Protein AF-F4R8C0-F1 (afdb_monomer)

Structure (mmCIF, N/CA/C/O backbone):
data_AF-F4R8C0-F1
#
_entry.id   AF-F4R8C0-F1
#
loop_
_atom_site.group_PDB
_atom_site.id
_atom_site.type_symbol
_atom_site.label_atom_id
_atom_site.label_alt_id
_atom_site.label_comp_id
_atom_site.label_asym_id
_atom_site.label_entity_id
_atom_site.label_seq_id
_atom_site.pdbx_PDB_ins_code
_atom_site.Cartn_x
_atom_site.Cartn_y
_atom_site.Cartn_z
_atom_site.occupancy
_atom_site.B_iso_or_equiv
_atom_site.auth_seq_id
_atom_site.auth_comp_id
_atom_site.auth_asym_id
_atom_site.auth_atom_id
_atom_site.pdbx_PDB_model_num
ATOM 1 N N . MET A 1 1 ? 30.661 -0.260 -17.433 1.00 54.84 1 MET A N 1
ATOM 2 C CA . MET A 1 1 ? 29.357 0.347 -17.791 1.00 54.84 1 MET A CA 1
ATOM 3 C C . MET A 1 1 ? 28.173 -0.278 -17.044 1.00 54.84 1 MET A C 1
ATOM 5 O O . MET A 1 1 ? 27.415 0.480 -16.457 1.00 54.84 1 MET A O 1
ATOM 9 N N . VAL A 1 2 ? 28.047 -1.611 -16.948 1.00 59.69 2 VAL A N 1
ATOM 10 C CA . VAL A 1 2 ? 26.924 -2.305 -16.261 1.00 59.69 2 VAL A CA 1
ATOM 11 C C . VAL A 1 2 ? 26.701 -1.859 -14.799 1.00 59.69 2 VAL A C 1
ATOM 13 O O . VAL A 1 2 ? 25.575 -1.561 -14.410 1.00 59.69 2 VAL A O 1
ATOM 16 N N . ASN A 1 3 ? 27.770 -1.690 -14.011 1.00 65.75 3 ASN A N 1
ATOM 17 C CA . ASN A 1 3 ? 27.658 -1.273 -12.603 1.00 65.75 3 ASN A CA 1
ATOM 18 C C . ASN A 1 3 ? 27.082 0.140 -12.401 1.00 65.75 3 ASN A C 1
ATOM 20 O O . ASN A 1 3 ? 26.533 0.421 -11.341 1.00 65.75 3 ASN A O 1
ATOM 24 N N . SER A 1 4 ? 27.199 1.039 -13.385 1.00 75.06 4 SER A N 1
ATOM 25 C CA . SER A 1 4 ? 26.659 2.402 -13.265 1.00 75.06 4 SER A CA 1
ATOM 26 C C . SER A 1 4 ? 25.154 2.442 -13.532 1.00 75.06 4 SER A C 1
ATOM 28 O O . SER A 1 4 ? 24.438 3.183 -12.865 1.00 75.06 4 SER A O 1
ATOM 30 N N . ALA A 1 5 ? 24.668 1.627 -14.473 1.00 75.19 5 ALA A N 1
ATOM 31 C CA . ALA A 1 5 ? 23.245 1.536 -14.796 1.00 75.19 5 ALA A CA 1
ATOM 32 C C . ALA A 1 5 ? 22.443 0.908 -13.645 1.00 75.19 5 ALA A C 1
ATOM 34 O O . ALA A 1 5 ? 21.398 1.427 -13.264 1.00 75.19 5 ALA A O 1
ATOM 35 N N . ILE A 1 6 ? 22.976 -0.152 -13.025 1.00 77.56 6 ILE A N 1
ATOM 36 C CA . ILE A 1 6 ? 22.342 -0.798 -11.865 1.00 77.56 6 ILE A CA 1
ATOM 37 C C . ILE A 1 6 ? 22.243 0.174 -10.683 1.00 77.56 6 ILE A C 1
ATOM 39 O O . ILE A 1 6 ? 21.175 0.301 -10.091 1.00 77.56 6 ILE A O 1
ATOM 43 N N . LYS A 1 7 ? 23.314 0.923 -10.384 1.00 81.88 7 LYS A N 1
ATOM 44 C CA . LYS A 1 7 ? 23.288 1.956 -9.336 1.00 81.88 7 LYS A CA 1
ATOM 45 C C . LYS A 1 7 ? 22.230 3.023 -9.608 1.00 81.88 7 LYS A C 1
ATOM 47 O O . LYS A 1 7 ? 21.501 3.414 -8.702 1.00 81.88 7 LYS A O 1
ATOM 52 N N . HIS A 1 8 ? 22.109 3.476 -10.854 1.00 82.81 8 HIS A N 1
ATOM 53 C CA . HIS A 1 8 ? 21.080 4.444 -11.228 1.00 82.81 8 HIS A CA 1
ATOM 54 C C . HIS A 1 8 ? 19.659 3.896 -11.004 1.00 82.81 8 HIS A C 1
ATOM 56 O O . HIS A 1 8 ? 18.824 4.580 -10.412 1.00 82.81 8 HIS A O 1
ATOM 62 N N . LEU A 1 9 ? 19.402 2.642 -11.396 1.00 83.19 9 LEU A N 1
ATOM 63 C CA . LEU A 1 9 ? 18.121 1.971 -11.150 1.00 83.19 9 LEU A CA 1
ATOM 64 C C . LEU A 1 9 ? 17.820 1.818 -9.655 1.00 83.19 9 LEU A C 1
ATOM 66 O O . LEU A 1 9 ? 16.681 2.028 -9.250 1.00 83.19 9 LEU A O 1
ATOM 70 N N . GLN A 1 10 ? 18.828 1.519 -8.832 1.00 85.44 10 GLN A N 1
ATOM 71 C CA . GLN A 1 10 ? 18.684 1.459 -7.373 1.00 85.44 10 GLN A CA 1
ATOM 72 C C . GLN A 1 10 ? 18.285 2.817 -6.785 1.00 85.44 10 GLN A C 1
ATOM 74 O O . GLN A 1 10 ? 17.347 2.894 -5.998 1.00 85.44 10 GLN A O 1
ATOM 79 N N . HIS A 1 11 ? 18.930 3.910 -7.207 1.00 87.62 11 HIS A N 1
ATOM 80 C CA . HIS A 1 11 ? 18.543 5.251 -6.759 1.00 87.62 11 HIS A CA 1
ATOM 81 C C . HIS A 1 11 ? 17.106 5.608 -7.163 1.00 87.62 11 HIS A C 1
ATOM 83 O O . HIS A 1 11 ? 16.360 6.153 -6.347 1.00 87.62 11 HIS A O 1
ATOM 89 N N . LYS A 1 12 ? 16.697 5.273 -8.396 1.00 86.25 12 LYS A N 1
ATOM 90 C CA . LYS A 1 12 ? 15.316 5.472 -8.863 1.00 86.25 12 LYS A CA 1
ATOM 91 C C . LYS A 1 12 ? 14.331 4.649 -8.027 1.00 86.25 12 LYS A C 1
ATOM 93 O O . LYS A 1 12 ? 13.329 5.194 -7.581 1.00 86.25 12 LYS A O 1
ATOM 98 N N . ALA A 1 13 ? 14.647 3.383 -7.759 1.00 88.25 13 ALA A N 1
ATOM 99 C CA . ALA A 1 13 ? 13.830 2.492 -6.941 1.00 88.25 13 ALA A CA 1
ATOM 100 C C . ALA A 1 13 ? 13.646 2.994 -5.507 1.00 88.25 13 ALA A C 1
ATOM 102 O O . ALA A 1 13 ? 12.516 3.031 -5.030 1.00 88.25 13 ALA A O 1
ATOM 103 N N . ASN A 1 14 ? 14.718 3.442 -4.851 1.00 91.25 14 ASN A N 1
ATOM 104 C CA . ASN A 1 14 ? 14.643 3.970 -3.487 1.00 91.25 14 ASN A CA 1
ATOM 105 C C . ASN A 1 14 ? 13.749 5.212 -3.420 1.00 91.25 14 ASN A C 1
ATOM 107 O O . ASN A 1 14 ? 12.869 5.298 -2.568 1.00 91.25 14 ASN A O 1
ATOM 111 N N . ARG A 1 15 ? 13.910 6.135 -4.377 1.00 91.62 15 ARG A N 1
ATOM 112 C CA . ARG A 1 15 ? 13.057 7.326 -4.472 1.00 91.62 15 ARG A CA 1
ATOM 113 C C . ARG A 1 15 ? 11.596 6.967 -4.748 1.00 91.62 15 ARG A C 1
ATOM 115 O O . ARG A 1 15 ? 10.694 7.558 -4.165 1.00 91.62 15 ARG A O 1
ATOM 122 N N . SER A 1 16 ? 11.344 6.017 -5.646 1.00 91.25 16 SER A N 1
ATOM 123 C CA . SER A 1 16 ? 9.986 5.553 -5.941 1.00 91.25 16 SER A CA 1
ATOM 124 C C . SER A 1 16 ? 9.338 4.864 -4.742 1.00 91.25 16 SER A C 1
ATOM 126 O O . SER A 1 16 ? 8.157 5.092 -4.499 1.00 91.25 16 SER A O 1
ATOM 128 N N . ALA A 1 17 ? 10.098 4.079 -3.976 1.00 93.81 17 ALA A N 1
ATOM 129 C CA . ALA A 1 17 ? 9.617 3.441 -2.757 1.00 93.81 17 ALA A CA 1
ATOM 130 C C . ALA A 1 17 ? 9.233 4.471 -1.689 1.00 93.81 17 ALA A C 1
ATOM 132 O O . ALA A 1 17 ? 8.138 4.382 -1.146 1.00 93.81 17 ALA A O 1
ATOM 133 N N . GLU A 1 18 ? 10.067 5.486 -1.450 1.00 95.44 18 GLU A N 1
ATOM 134 C CA . GLU A 1 18 ? 9.762 6.574 -0.510 1.00 95.44 18 GLU A CA 1
ATOM 135 C C . GLU A 1 18 ? 8.452 7.292 -0.873 1.00 95.44 18 GLU A C 1
ATOM 137 O O . GLU A 1 18 ? 7.552 7.441 -0.043 1.00 95.44 18 GLU A O 1
ATOM 142 N N . LEU A 1 19 ? 8.313 7.694 -2.141 1.00 95.31 19 LEU A N 1
ATOM 143 C CA . LEU A 1 19 ? 7.104 8.355 -2.634 1.00 95.31 19 LEU A CA 1
ATOM 144 C C . LEU A 1 19 ? 5.876 7.444 -2.538 1.00 95.31 19 LEU A C 1
ATOM 146 O O . LEU A 1 19 ? 4.798 7.907 -2.161 1.00 95.31 19 LEU A O 1
ATOM 150 N N . PHE A 1 20 ? 6.036 6.156 -2.855 1.00 96.06 20 PHE A N 1
ATOM 151 C CA . PHE A 1 20 ? 4.970 5.169 -2.742 1.00 96.06 20 PHE A CA 1
ATOM 152 C C . PHE A 1 20 ? 4.512 5.001 -1.294 1.00 96.06 20 PHE A C 1
ATOM 154 O O . PHE A 1 20 ? 3.318 5.122 -1.043 1.00 96.06 20 PHE A O 1
ATOM 161 N N . VAL A 1 21 ? 5.429 4.772 -0.348 1.00 97.62 21 VAL A N 1
ATOM 162 C CA . VAL A 1 21 ? 5.109 4.570 1.075 1.00 97.62 21 VAL A CA 1
ATOM 163 C C . VAL A 1 21 ? 4.354 5.780 1.621 1.00 97.62 21 VAL A C 1
ATOM 165 O O . VAL A 1 21 ? 3.272 5.626 2.192 1.00 97.62 21 VAL A O 1
ATOM 168 N N . ASN A 1 22 ? 4.865 6.987 1.365 1.00 96.31 22 ASN A N 1
ATOM 169 C CA . ASN A 1 22 ? 4.223 8.224 1.806 1.00 96.31 22 ASN A CA 1
ATOM 170 C C . ASN A 1 22 ? 2.813 8.375 1.221 1.00 96.31 22 ASN A C 1
ATOM 172 O O . ASN A 1 22 ? 1.863 8.653 1.956 1.00 96.31 22 ASN A O 1
ATOM 176 N N . ASN A 1 23 ? 2.653 8.162 -0.088 1.00 96.94 23 ASN A N 1
ATOM 177 C CA . ASN A 1 23 ? 1.359 8.285 -0.754 1.00 96.94 23 ASN A CA 1
ATOM 178 C C . ASN A 1 23 ? 0.366 7.201 -0.309 1.00 96.94 23 ASN A C 1
ATOM 180 O O . ASN A 1 23 ? -0.803 7.501 -0.062 1.00 96.94 23 ASN A O 1
ATOM 184 N N . TYR A 1 24 ? 0.823 5.953 -0.190 1.00 98.06 24 TYR A N 1
ATOM 185 C CA . TYR A 1 24 ? -0.008 4.805 0.149 1.00 98.06 24 TYR A CA 1
ATOM 186 C C . TYR A 1 24 ? -0.633 4.976 1.530 1.00 98.06 24 TYR A C 1
ATOM 188 O O . TYR A 1 24 ? -1.858 4.995 1.634 1.00 98.06 24 TYR A O 1
ATOM 196 N N . TYR A 1 25 ? 0.176 5.188 2.573 1.00 97.56 25 TYR A N 1
ATOM 197 C CA . TYR A 1 25 ? -0.348 5.306 3.937 1.00 97.56 25 TYR A CA 1
ATOM 198 C C . TYR A 1 25 ? -1.095 6.622 4.175 1.00 97.56 25 TYR A C 1
ATOM 200 O O . TYR A 1 25 ? -2.113 6.615 4.862 1.00 97.56 25 TYR A O 1
ATOM 208 N N . SER A 1 26 ? -0.705 7.722 3.516 1.00 95.75 26 SER A N 1
ATOM 209 C CA . SER A 1 26 ? -1.507 8.959 3.544 1.00 95.75 26 SER A CA 1
ATOM 210 C C . SER A 1 26 ? -2.888 8.756 2.915 1.00 95.75 26 SER A C 1
ATOM 212 O O . SER A 1 26 ? -3.889 9.254 3.426 1.00 95.75 26 SER A O 1
ATOM 214 N N . THR A 1 27 ? -2.960 7.999 1.816 1.00 96.94 27 THR A N 1
ATOM 215 C CA . THR A 1 27 ? -4.231 7.645 1.169 1.00 96.94 27 THR A CA 1
ATOM 216 C C . THR A 1 27 ? -5.042 6.683 2.036 1.00 96.94 27 THR A C 1
ATOM 218 O O . THR A 1 27 ? -6.258 6.850 2.156 1.00 96.94 27 THR A O 1
ATOM 221 N N . TYR A 1 28 ? -4.378 5.709 2.665 1.00 96.88 28 TYR A N 1
ATOM 222 C CA . TYR A 1 28 ? -4.989 4.722 3.554 1.00 96.88 28 TYR A CA 1
ATOM 223 C C . TYR A 1 28 ? -5.642 5.380 4.777 1.00 96.88 28 TYR A C 1
ATOM 225 O O . TYR A 1 28 ? -6.763 5.036 5.149 1.00 96.88 28 TYR A O 1
ATOM 233 N N . ASP A 1 29 ? -4.985 6.368 5.372 1.00 95.69 29 ASP A N 1
ATOM 234 C CA . ASP A 1 29 ? -5.495 7.063 6.560 1.00 95.69 29 ASP A CA 1
ATOM 235 C C . ASP A 1 29 ? -6.478 8.194 6.229 1.00 95.69 29 ASP A C 1
ATOM 237 O O . ASP A 1 29 ? -7.074 8.799 7.122 1.00 95.69 29 ASP A O 1
ATOM 241 N N . SER A 1 30 ? -6.672 8.499 4.944 1.00 94.88 30 SER A N 1
ATOM 242 C CA . SER A 1 30 ? -7.568 9.572 4.521 1.00 94.88 30 SER A CA 1
ATOM 243 C C . SER A 1 30 ? -9.046 9.196 4.659 1.00 94.88 30 SER A C 1
ATOM 245 O O . SER A 1 30 ? -9.454 8.052 4.455 1.00 94.88 30 SER A O 1
ATOM 247 N N . ILE A 1 31 ? -9.895 10.207 4.863 1.00 93.44 31 ILE A N 1
ATOM 248 C CA . ILE A 1 31 ? -11.360 10.051 4.814 1.00 93.44 31 ILE A CA 1
ATOM 249 C C . ILE A 1 31 ? -11.869 9.550 3.453 1.00 93.44 31 ILE A C 1
ATOM 251 O O . ILE A 1 31 ? -12.946 8.973 3.364 1.00 93.44 31 ILE A O 1
ATOM 255 N N . ASN A 1 32 ? -11.076 9.741 2.395 1.00 94.88 32 ASN A N 1
ATOM 256 C CA . ASN A 1 32 ? -11.400 9.337 1.030 1.00 94.88 32 ASN A CA 1
ATOM 257 C C . ASN A 1 32 ? -10.780 7.976 0.663 1.00 94.88 32 ASN A C 1
ATOM 259 O O . ASN A 1 32 ? -10.696 7.648 -0.528 1.00 94.88 32 ASN A O 1
ATOM 263 N N . ARG A 1 33 ? -10.338 7.183 1.657 1.00 95.12 33 ARG A N 1
ATOM 264 C CA . ARG A 1 33 ? -9.703 5.870 1.456 1.00 95.12 33 ARG A CA 1
ATOM 265 C C . ARG A 1 33 ? -10.519 4.983 0.516 1.00 95.12 33 ARG A C 1
ATOM 267 O O . ARG A 1 33 ? -9.949 4.421 -0.414 1.00 95.12 33 ARG A O 1
ATOM 274 N N . SER A 1 34 ? -11.834 4.887 0.719 1.00 94.31 34 SER A N 1
ATOM 275 C CA . SER A 1 34 ? -12.735 4.029 -0.071 1.00 94.31 34 SER A CA 1
ATOM 276 C C . SER A 1 34 ? -12.691 4.300 -1.576 1.00 94.31 34 SER A C 1
ATOM 278 O O . SER A 1 34 ? -12.821 3.370 -2.369 1.00 94.31 34 SER A O 1
ATOM 280 N N . THR A 1 35 ? -12.441 5.547 -1.974 1.00 94.94 35 THR A N 1
ATOM 281 C CA . THR A 1 35 ? -12.388 5.961 -3.382 1.00 94.94 35 THR A CA 1
ATOM 282 C C . THR A 1 35 ? -10.970 5.937 -3.946 1.00 94.94 35 THR A C 1
ATOM 284 O O . THR A 1 35 ? -10.774 5.6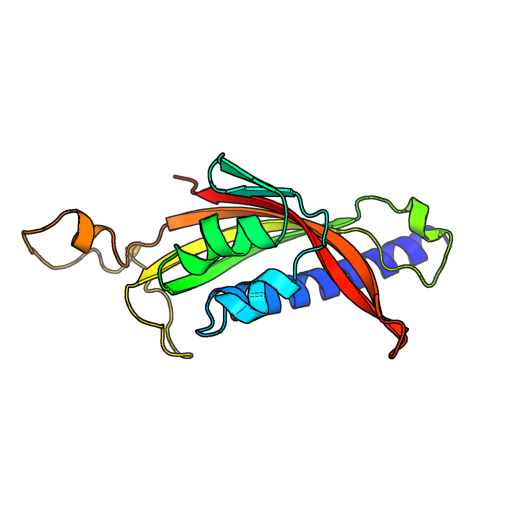22 -5.120 1.00 94.94 35 THR A O 1
ATOM 287 N N . ASN A 1 36 ? -9.972 6.311 -3.144 1.00 95.94 36 ASN A N 1
ATOM 288 C CA . ASN A 1 36 ? -8.622 6.569 -3.647 1.00 95.94 36 ASN A CA 1
ATOM 289 C C . ASN A 1 36 ? -7.675 5.384 -3.480 1.00 95.94 36 ASN A C 1
ATOM 291 O O . ASN A 1 36 ? -6.876 5.129 -4.378 1.00 95.94 36 ASN A O 1
ATOM 295 N N . LEU A 1 37 ? -7.785 4.632 -2.383 1.00 96.56 37 LEU A N 1
ATOM 296 C CA . LEU A 1 37 ? -6.904 3.498 -2.119 1.00 96.56 37 LEU A CA 1
ATOM 297 C C . LEU A 1 37 ? -7.027 2.388 -3.183 1.00 96.56 37 LEU A C 1
ATOM 299 O O . LEU A 1 37 ? -5.983 1.940 -3.653 1.00 96.56 37 LEU A O 1
ATOM 303 N N . PRO A 1 38 ? -8.232 1.997 -3.664 1.00 96.06 38 PRO A N 1
ATOM 304 C CA . PRO A 1 38 ? -8.351 0.982 -4.715 1.00 96.06 38 PRO A CA 1
ATOM 305 C C . PRO A 1 38 ? -7.639 1.353 -6.026 1.00 96.06 38 PRO A C 1
ATOM 307 O O . PRO A 1 38 ? -7.190 0.467 -6.745 1.00 96.06 38 PRO A O 1
ATOM 310 N N . LYS A 1 39 ? -7.487 2.651 -6.333 1.00 94.75 39 LYS A N 1
ATOM 311 C CA . LYS A 1 39 ? -6.829 3.133 -7.565 1.00 94.75 39 LYS A CA 1
ATOM 312 C C . LYS A 1 39 ? -5.318 2.880 -7.582 1.00 94.75 39 LYS A C 1
ATOM 314 O O . LYS A 1 39 ? -4.703 2.949 -8.643 1.00 94.75 39 LYS A O 1
ATOM 319 N N . LEU A 1 40 ? -4.722 2.607 -6.418 1.00 95.81 40 LEU A N 1
ATOM 320 C CA . LEU A 1 40 ? -3.305 2.260 -6.298 1.00 95.81 40 LEU A CA 1
ATOM 321 C C . LEU A 1 40 ? -3.030 0.793 -6.661 1.00 95.81 40 LEU A C 1
ATOM 323 O O . LEU A 1 40 ? -1.871 0.412 -6.814 1.00 95.81 40 LEU A O 1
ATOM 327 N N . TYR A 1 41 ? -4.070 -0.029 -6.804 1.00 95.81 41 TYR A N 1
ATOM 328 C CA . TYR A 1 41 ? -3.949 -1.449 -7.113 1.00 95.81 41 TYR A CA 1
ATOM 329 C C . TYR A 1 41 ? -4.083 -1.710 -8.609 1.00 95.81 41 TYR A C 1
ATOM 331 O O . TYR A 1 41 ? -4.891 -1.093 -9.303 1.00 95.81 41 TYR A O 1
ATOM 339 N N . HIS A 1 42 ? -3.288 -2.658 -9.097 1.00 93.38 42 HIS A N 1
ATOM 340 C CA . HIS A 1 42 ? -3.421 -3.193 -10.444 1.00 93.38 42 HIS A CA 1
ATOM 341 C C . HIS A 1 42 ? -4.729 -3.997 -10.567 1.00 93.38 42 HIS A C 1
ATOM 343 O O . HIS A 1 42 ? -5.219 -4.552 -9.580 1.00 93.38 42 HIS A O 1
ATOM 349 N N . SER A 1 43 ? -5.289 -4.120 -11.775 1.00 91.44 43 SER A N 1
ATOM 350 C CA . SER A 1 43 ? -6.519 -4.902 -12.010 1.00 91.44 43 SER A CA 1
ATOM 351 C C . SER A 1 43 ? -6.386 -6.359 -11.557 1.00 91.44 43 SER A C 1
ATOM 353 O O . SER A 1 43 ? -7.316 -6.920 -10.980 1.00 91.44 43 SER A O 1
ATOM 355 N N . ASP A 1 44 ? -5.197 -6.930 -11.756 1.00 90.94 44 ASP A N 1
ATOM 356 C CA . ASP A 1 44 ? -4.853 -8.316 -11.408 1.00 90.94 44 ASP A CA 1
ATOM 357 C C . ASP A 1 44 ? -4.224 -8.471 -10.014 1.00 90.94 44 ASP A C 1
ATOM 359 O O . ASP A 1 44 ? -3.587 -9.490 -9.729 1.00 90.94 44 ASP A O 1
ATOM 363 N N . ALA A 1 45 ? -4.365 -7.466 -9.144 1.00 94.19 45 ALA A N 1
ATOM 364 C CA . ALA A 1 45 ? -3.721 -7.475 -7.839 1.00 94.19 45 ALA A CA 1
ATOM 365 C C . ALA A 1 45 ? -4.134 -8.681 -6.974 1.00 94.19 45 ALA A C 1
ATOM 367 O O . ALA A 1 45 ? -5.310 -9.061 -6.901 1.00 94.19 45 ALA A O 1
ATOM 368 N N . ARG A 1 46 ? -3.150 -9.260 -6.277 1.00 95.12 46 ARG A N 1
ATOM 369 C CA . ARG A 1 46 ? -3.337 -10.353 -5.311 1.00 95.12 46 ARG A CA 1
ATOM 370 C C . ARG A 1 46 ? -3.052 -9.858 -3.906 1.00 95.12 46 ARG A C 1
ATOM 372 O O . ARG A 1 46 ? -1.945 -9.415 -3.622 1.00 95.12 46 ARG A O 1
ATOM 379 N N . ILE A 1 47 ? -4.049 -9.943 -3.036 1.00 97.38 47 ILE A N 1
ATOM 380 C CA . ILE A 1 47 ? -3.990 -9.331 -1.713 1.00 97.38 47 ILE A CA 1
ATOM 381 C C . ILE A 1 47 ? -4.184 -10.422 -0.668 1.00 97.38 47 ILE A C 1
ATOM 383 O O . ILE A 1 47 ? -5.053 -11.282 -0.807 1.00 97.38 47 ILE A O 1
ATOM 387 N N . VAL A 1 48 ? -3.372 -10.401 0.381 1.00 97.62 48 VAL A N 1
ATOM 388 C CA . VAL A 1 48 ? -3.515 -11.268 1.549 1.00 97.62 48 VAL A CA 1
ATOM 389 C C . VAL A 1 48 ? -3.554 -10.384 2.781 1.00 97.62 48 VAL A C 1
ATOM 391 O O . VAL A 1 48 ? -2.568 -9.734 3.113 1.00 97.62 48 VAL A O 1
ATOM 394 N N . TRP A 1 49 ? -4.682 -10.373 3.485 1.00 96.75 49 TRP A N 1
ATOM 395 C CA . TRP A 1 49 ? -4.857 -9.574 4.693 1.00 96.75 49 TRP A CA 1
ATOM 396 C C . TRP A 1 49 ? -5.067 -10.478 5.906 1.00 96.75 49 TRP A C 1
ATOM 398 O O . TRP A 1 49 ? -6.081 -11.170 6.019 1.00 96.75 49 TRP A O 1
ATOM 408 N N . ASN A 1 50 ? -4.076 -10.524 6.799 1.00 95.88 50 ASN A N 1
ATOM 409 C CA . ASN A 1 50 ? -4.045 -11.418 7.963 1.00 95.88 50 ASN A CA 1
ATOM 410 C C . ASN A 1 50 ? -4.322 -12.897 7.611 1.00 95.88 50 ASN A C 1
ATOM 412 O O . ASN A 1 50 ? -4.930 -13.633 8.381 1.00 95.88 50 ASN A O 1
ATOM 416 N N . GLY A 1 51 ? -3.857 -13.346 6.440 1.00 95.19 51 GLY A N 1
ATOM 417 C CA . GLY A 1 51 ? -4.076 -14.708 5.933 1.00 95.19 51 GLY A CA 1
ATOM 418 C C . GLY A 1 51 ? -5.348 -14.895 5.099 1.00 95.19 51 GLY A C 1
ATOM 419 O O . GLY A 1 51 ? -5.507 -15.950 4.492 1.00 95.19 51 GLY A O 1
ATOM 420 N N . ASN A 1 52 ? -6.213 -13.884 5.001 1.00 95.62 52 ASN A N 1
ATOM 421 C CA . ASN A 1 52 ? -7.392 -13.921 4.138 1.00 95.62 52 ASN A CA 1
ATOM 422 C C . ASN A 1 52 ? -7.023 -13.441 2.735 1.00 95.62 52 ASN A C 1
ATOM 424 O O . ASN A 1 52 ? -6.588 -12.302 2.560 1.00 95.62 52 ASN A O 1
ATOM 428 N N . ALA A 1 53 ? -7.187 -14.308 1.738 1.00 96.38 53 ALA A N 1
ATOM 429 C CA . ALA A 1 53 ? -6.938 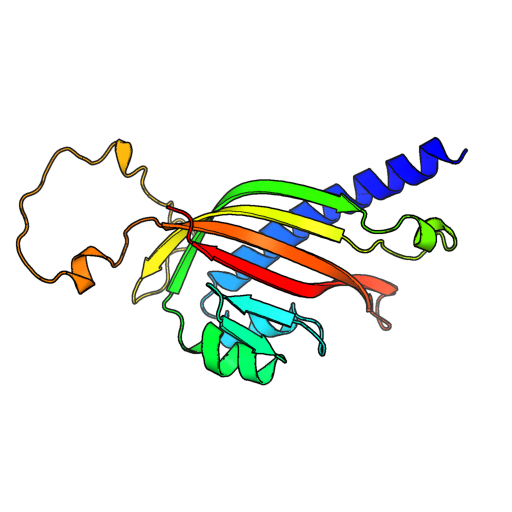-13.957 0.348 1.00 96.38 53 ALA A CA 1
ATOM 430 C C . ALA A 1 53 ? -8.088 -13.111 -0.215 1.00 96.38 53 ALA A C 1
ATOM 432 O O . ALA A 1 53 ? -9.255 -13.487 -0.120 1.00 96.38 53 ALA A O 1
ATOM 433 N N . ILE A 1 54 ? -7.742 -11.997 -0.852 1.00 94.62 54 ILE A N 1
ATOM 434 C CA . ILE A 1 54 ? -8.655 -11.069 -1.511 1.00 94.62 54 ILE A CA 1
ATOM 435 C C . ILE A 1 54 ? -8.168 -10.901 -2.950 1.00 94.62 54 ILE A C 1
ATOM 437 O O . ILE A 1 54 ? -7.017 -10.544 -3.204 1.00 94.62 54 ILE A O 1
ATOM 441 N N . SER A 1 55 ? -9.039 -11.210 -3.908 1.00 88.00 55 SER A N 1
ATOM 442 C CA . SER A 1 55 ? -8.709 -11.174 -5.337 1.00 88.00 55 SER A CA 1
ATOM 443 C C . SER A 1 55 ? -9.573 -10.151 -6.064 1.00 88.00 55 SER A C 1
ATOM 445 O O . SER A 1 55 ? -10.805 -10.228 -6.020 1.00 88.00 55 SER A O 1
ATOM 447 N N . GLY A 1 56 ? -8.913 -9.221 -6.755 1.00 83.81 56 GLY A N 1
ATOM 448 C CA . GLY A 1 56 ? -9.550 -8.172 -7.547 1.00 83.81 56 GLY A CA 1
ATOM 449 C C . GLY A 1 56 ? -9.990 -6.942 -6.743 1.00 83.81 56 GLY A C 1
ATOM 450 O O . GLY A 1 56 ? -10.305 -7.009 -5.553 1.00 83.81 56 GLY A O 1
ATOM 451 N N . ILE A 1 57 ? -10.043 -5.803 -7.438 1.00 89.12 57 ILE A N 1
ATOM 452 C CA . ILE A 1 57 ? -10.305 -4.472 -6.863 1.00 89.12 57 ILE A CA 1
ATOM 453 C C . ILE A 1 57 ? -11.694 -4.386 -6.208 1.00 89.12 57 ILE A C 1
ATOM 455 O O . ILE A 1 57 ? -11.836 -3.814 -5.131 1.00 89.12 57 ILE A O 1
ATOM 459 N N . GLN A 1 58 ? -12.721 -4.997 -6.807 1.00 90.19 58 GLN A N 1
ATOM 460 C CA . GLN A 1 58 ? -14.078 -4.971 -6.246 1.00 90.19 58 GLN A CA 1
ATOM 461 C C . GLN A 1 58 ? -14.152 -5.684 -4.886 1.00 90.19 58 GLN A C 1
ATOM 463 O O . GLN A 1 58 ? -14.789 -5.192 -3.952 1.00 90.19 58 GLN A O 1
ATOM 468 N N . SER A 1 59 ? -13.483 -6.834 -4.762 1.00 91.56 59 SER A N 1
ATOM 469 C CA . SER A 1 59 ? -13.395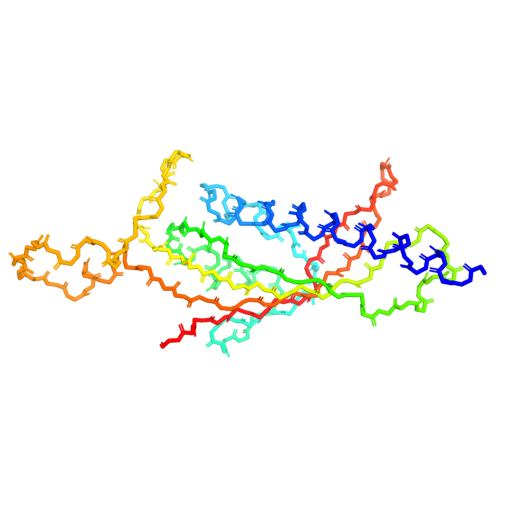 -7.584 -3.505 1.00 91.56 59 SER A CA 1
ATOM 470 C C . SER A 1 59 ? -12.594 -6.805 -2.465 1.00 91.56 59 SER A C 1
ATOM 472 O O . SER A 1 59 ? -13.037 -6.700 -1.327 1.00 91.56 59 SER A O 1
ATOM 474 N N . LEU A 1 60 ? -11.476 -6.185 -2.864 1.00 93.62 60 LEU A N 1
ATOM 475 C CA . LEU A 1 60 ? -10.688 -5.291 -2.009 1.00 93.62 60 LEU A CA 1
ATOM 476 C C . LEU A 1 60 ? -11.546 -4.178 -1.395 1.00 93.62 60 LEU A C 1
ATOM 478 O O . LEU A 1 60 ? -11.525 -3.983 -0.177 1.00 93.62 60 LEU A O 1
ATOM 482 N N . SER A 1 61 ? -12.328 -3.476 -2.216 1.00 93.69 61 SER A N 1
ATOM 483 C CA . SER A 1 61 ? -13.207 -2.410 -1.734 1.00 93.69 61 SER A CA 1
ATOM 484 C C . SER A 1 61 ? -14.241 -2.931 -0.733 1.00 93.69 61 SER A C 1
ATOM 486 O O . SER A 1 61 ? -14.361 -2.388 0.364 1.00 93.69 61 SER A O 1
ATOM 488 N N . ASN A 1 62 ? -14.961 -4.002 -1.077 1.00 93.12 62 ASN A N 1
ATOM 489 C CA . ASN A 1 62 ? -16.120 -4.454 -0.300 1.00 93.12 62 ASN A CA 1
ATOM 490 C C . ASN A 1 62 ? -15.769 -5.285 0.938 1.00 93.12 62 ASN A C 1
ATOM 492 O O . ASN A 1 62 ? -16.491 -5.222 1.931 1.00 93.12 62 ASN A O 1
ATOM 496 N N . GLN A 1 63 ? -14.704 -6.084 0.871 1.00 92.06 63 GLN A N 1
ATOM 497 C CA . GLN A 1 63 ? -14.333 -7.032 1.927 1.00 92.06 63 GLN A CA 1
ATOM 498 C C . GLN A 1 63 ? -13.306 -6.461 2.903 1.00 92.06 63 GLN A C 1
ATOM 500 O O . GLN A 1 63 ? -13.200 -6.965 4.013 1.00 92.06 63 GLN A O 1
ATOM 505 N N . LEU A 1 64 ? -12.551 -5.431 2.507 1.00 93.38 64 LEU A N 1
ATOM 506 C CA . LEU A 1 64 ? -11.518 -4.844 3.356 1.00 93.38 64 LEU A CA 1
ATOM 507 C C . LEU A 1 64 ? -11.731 -3.346 3.547 1.00 93.38 64 LEU A C 1
ATOM 509 O O . LEU A 1 64 ? -12.034 -2.901 4.649 1.00 93.38 64 LEU A O 1
ATOM 513 N N . ILE A 1 65 ? -11.608 -2.553 2.484 1.00 94.56 65 ILE A N 1
ATOM 514 C CA . ILE A 1 65 ? -11.486 -1.095 2.624 1.00 94.56 65 ILE A CA 1
ATOM 515 C C . ILE A 1 65 ? -12.727 -0.459 3.263 1.00 94.56 65 ILE A C 1
ATOM 517 O O . ILE A 1 65 ? -12.583 0.398 4.136 1.00 94.56 65 ILE A O 1
ATOM 521 N N . ASN A 1 66 ? -13.924 -0.883 2.851 1.00 93.50 66 ASN A N 1
ATOM 522 C CA . ASN A 1 66 ? -15.189 -0.355 3.369 1.00 93.50 66 ASN A CA 1
ATOM 523 C C . ASN A 1 66 ? -15.548 -0.893 4.762 1.00 93.50 66 ASN A C 1
ATOM 525 O O . ASN A 1 66 ? -16.412 -0.324 5.421 1.00 93.50 66 ASN A O 1
ATOM 529 N N . GLN A 1 67 ? -14.918 -1.988 5.196 1.00 92.12 67 GLN A N 1
ATOM 530 C CA . GLN A 1 67 ? -15.180 -2.612 6.497 1.00 92.12 67 GLN A CA 1
ATOM 531 C C . GLN A 1 67 ? -14.198 -2.153 7.577 1.00 92.12 67 GLN A C 1
ATOM 533 O O . GLN A 1 67 ? -14.486 -2.273 8.765 1.00 92.12 67 GLN A O 1
ATOM 538 N N . LEU A 1 68 ? -13.034 -1.635 7.180 1.00 91.25 68 LEU A N 1
ATOM 539 C CA . LEU A 1 68 ? -12.027 -1.171 8.121 1.00 91.25 68 LEU A CA 1
ATOM 540 C C . LEU A 1 68 ? -12.453 0.137 8.807 1.00 91.25 68 LEU A C 1
ATOM 542 O O . LEU A 1 68 ? -12.846 1.082 8.113 1.00 91.25 68 LEU A O 1
ATOM 546 N N . PRO A 1 69 ? -12.268 0.250 10.137 1.00 92.81 69 PRO A N 1
ATOM 547 C CA . PRO A 1 69 ? -12.354 1.522 10.849 1.00 92.81 69 PRO A CA 1
ATOM 548 C C . PRO A 1 69 ? -11.340 2.543 10.324 1.00 92.81 69 PRO A C 1
ATOM 550 O O . PRO A 1 69 ? -10.450 2.222 9.523 1.00 92.81 69 PRO A O 1
ATOM 553 N N . PHE A 1 70 ? -11.430 3.787 10.789 1.00 92.75 70 PHE A N 1
ATOM 554 C CA . PHE A 1 70 ? -10.380 4.759 10.502 1.00 92.75 70 PHE A CA 1
ATOM 555 C C . PHE A 1 70 ? -9.060 4.278 11.095 1.00 92.75 70 PHE A C 1
ATOM 557 O O . PHE A 1 70 ? -9.020 3.684 12.172 1.00 92.75 70 PHE A O 1
ATOM 564 N N . THR A 1 71 ? -7.980 4.518 10.361 1.00 94.06 71 THR A N 1
ATOM 565 C CA . THR A 1 71 ? -6.635 4.101 10.744 1.00 94.06 71 THR A CA 1
ATOM 566 C C . THR A 1 71 ? -5.731 5.307 10.858 1.00 94.06 71 THR A C 1
ATOM 568 O O . THR A 1 71 ? -5.938 6.322 10.189 1.00 94.06 71 THR A O 1
ATOM 571 N N . LYS A 1 72 ? -4.707 5.165 11.690 1.00 94.81 72 LYS A N 1
ATOM 572 C CA . LYS A 1 72 ? -3.506 5.983 11.616 1.00 94.81 72 LYS A CA 1
ATOM 573 C C . LYS A 1 72 ? -2.309 5.057 11.620 1.00 94.81 72 LYS A C 1
ATOM 575 O O . LYS A 1 72 ? -2.146 4.297 12.572 1.00 94.81 72 LYS A O 1
ATOM 580 N N . HIS A 1 73 ? -1.496 5.133 10.578 1.00 95.69 73 HIS A N 1
ATOM 581 C CA . HIS A 1 73 ? -0.248 4.402 10.462 1.00 95.69 73 HIS A CA 1
ATOM 582 C C . HIS A 1 73 ? 0.928 5.292 10.861 1.00 95.69 73 HIS A C 1
ATOM 584 O O . HIS A 1 73 ? 0.990 6.481 10.541 1.00 95.69 73 HIS A O 1
ATOM 590 N N . GLU A 1 74 ? 1.896 4.678 11.524 1.00 95.19 74 GLU A N 1
ATOM 591 C CA . GLU A 1 74 ? 3.228 5.217 11.738 1.00 95.19 74 GLU A CA 1
ATOM 592 C C . GLU A 1 74 ? 4.234 4.200 11.211 1.00 95.19 74 GLU A C 1
ATOM 594 O O . GLU A 1 74 ? 4.351 3.076 11.711 1.00 95.19 74 GLU A O 1
ATOM 599 N N . ILE A 1 75 ? 4.934 4.595 10.151 1.00 97.00 75 ILE A N 1
ATOM 600 C CA . ILE A 1 75 ? 5.913 3.745 9.485 1.00 97.00 75 ILE A CA 1
ATOM 601 C C . ILE A 1 75 ? 7.236 3.864 10.225 1.00 97.00 75 ILE A C 1
ATOM 603 O O . ILE A 1 75 ? 7.802 4.950 10.316 1.00 97.00 75 ILE A O 1
ATOM 607 N N . GLN A 1 76 ? 7.721 2.741 10.750 1.00 95.12 76 GLN A N 1
ATOM 608 C CA . GLN A 1 76 ? 8.962 2.694 11.523 1.00 95.12 76 GLN A CA 1
ATOM 609 C C . GLN A 1 76 ? 10.159 2.416 10.619 1.00 95.12 76 GLN A C 1
ATOM 611 O O . GLN A 1 76 ? 11.216 3.027 10.767 1.00 95.12 76 GLN A O 1
ATOM 616 N N . SER A 1 77 ? 9.998 1.498 9.667 1.00 97.00 77 SER A N 1
ATOM 617 C CA . SER A 1 77 ? 11.020 1.218 8.668 1.00 97.00 77 SER A CA 1
ATOM 618 C C . SER A 1 77 ? 10.416 0.602 7.416 1.00 97.00 77 SER A C 1
ATOM 620 O O . SER A 1 77 ? 9.351 -0.022 7.440 1.00 97.00 77 SER A O 1
ATOM 622 N N . TYR A 1 78 ? 11.122 0.769 6.309 1.00 98.12 78 TYR A N 1
ATOM 623 C CA . TYR A 1 78 ? 10.860 0.035 5.089 1.00 98.12 78 TYR A CA 1
ATOM 624 C C . TYR A 1 78 ? 12.162 -0.198 4.332 1.00 98.12 78 TYR A C 1
ATOM 626 O O . TYR A 1 78 ? 13.135 0.537 4.501 1.00 98.12 78 TYR A O 1
ATOM 634 N N . ASP A 1 79 ? 12.154 -1.221 3.492 1.00 97.31 79 ASP A N 1
ATOM 635 C CA . ASP A 1 79 ? 13.249 -1.575 2.601 1.00 97.31 79 ASP A CA 1
ATOM 636 C C . ASP A 1 79 ? 12.708 -1.871 1.199 1.00 97.31 79 ASP A C 1
ATOM 638 O O . ASP A 1 79 ? 11.551 -2.279 1.042 1.00 97.31 79 ASP A O 1
ATOM 642 N N . CYS A 1 80 ? 13.530 -1.636 0.177 1.00 94.50 80 CYS A N 1
ATOM 643 C CA . CYS A 1 80 ? 13.154 -1.779 -1.226 1.00 94.50 80 CYS A CA 1
ATOM 644 C C . CYS A 1 80 ? 14.201 -2.580 -2.001 1.00 94.50 80 CYS A C 1
ATOM 646 O O . CYS A 1 80 ? 15.387 -2.253 -2.014 1.00 94.50 80 CYS A O 1
ATOM 648 N N . HIS A 1 81 ? 13.732 -3.583 -2.740 1.00 91.44 81 HIS A N 1
ATOM 649 C CA . HIS A 1 81 ? 14.546 -4.398 -3.628 1.00 91.44 81 HIS A CA 1
ATOM 650 C C . HIS A 1 81 ? 14.037 -4.360 -5.068 1.00 91.44 81 HIS A C 1
ATOM 652 O O . HIS A 1 81 ? 12.840 -4.390 -5.347 1.00 91.44 81 HIS A O 1
ATOM 658 N N . LEU A 1 82 ? 14.980 -4.370 -6.006 1.00 89.00 82 LEU A N 1
ATOM 659 C CA . LEU A 1 82 ? 14.715 -4.568 -7.428 1.00 89.00 82 LEU A CA 1
ATOM 660 C C . LEU A 1 82 ? 14.503 -6.065 -7.702 1.00 89.00 82 LEU A C 1
ATOM 662 O O . LEU A 1 82 ? 15.396 -6.860 -7.416 1.00 89.00 82 LEU A O 1
ATOM 666 N N . ILE A 1 83 ? 13.364 -6.458 -8.284 1.00 83.94 83 ILE A N 1
ATOM 667 C CA . ILE A 1 83 ? 13.041 -7.888 -8.499 1.00 83.94 83 ILE A CA 1
ATOM 668 C C . ILE A 1 83 ? 13.661 -8.444 -9.785 1.00 83.94 83 ILE A C 1
ATOM 670 O O . ILE A 1 83 ? 14.032 -9.614 -9.847 1.00 83.94 83 ILE A O 1
ATOM 674 N N . SER A 1 84 ? 13.820 -7.630 -10.830 1.00 68.44 84 SER A N 1
ATOM 675 C CA . SER A 1 84 ? 14.543 -8.078 -12.019 1.00 68.44 84 SER A CA 1
ATOM 676 C C . SER A 1 84 ? 15.218 -6.929 -12.748 1.00 68.44 84 SER A C 1
ATOM 678 O O . SER A 1 84 ? 14.572 -5.994 -13.210 1.00 68.44 84 SER A O 1
ATOM 680 N N . ALA A 1 85 ? 16.534 -7.049 -12.912 1.00 55.00 85 ALA A N 1
ATOM 681 C CA . ALA A 1 85 ? 17.325 -6.190 -13.785 1.00 55.00 85 ALA A CA 1
ATOM 682 C C . ALA A 1 85 ? 17.218 -6.594 -15.268 1.00 55.00 85 ALA A C 1
ATOM 684 O O . ALA A 1 85 ? 17.806 -5.931 -16.112 1.00 55.00 85 ALA A O 1
ATOM 685 N N . SER A 1 86 ? 16.480 -7.657 -15.620 1.00 49.50 86 SER A N 1
ATOM 686 C CA . SER A 1 86 ? 16.290 -8.050 -17.030 1.00 49.50 86 SER A CA 1
ATOM 687 C C . SER A 1 86 ? 15.521 -6.995 -17.841 1.00 49.50 86 SER A C 1
ATOM 689 O O . SER A 1 86 ? 15.724 -6.880 -19.045 1.00 49.50 86 SER A O 1
ATOM 691 N N . GLN A 1 87 ? 14.738 -6.142 -17.168 1.00 50.19 87 GLN A N 1
ATOM 692 C CA . GLN A 1 87 ? 14.119 -4.942 -17.744 1.00 50.19 87 GLN A CA 1
ATOM 693 C C . GLN A 1 87 ? 15.133 -3.820 -18.045 1.00 50.19 87 GLN A C 1
ATOM 695 O O . GLN A 1 87 ? 14.818 -2.897 -18.782 1.00 50.19 87 GLN A O 1
ATOM 700 N N . ALA A 1 88 ? 16.391 -3.916 -17.593 1.00 48.56 88 ALA A N 1
ATOM 701 C CA . ALA A 1 88 ? 17.448 -2.965 -17.963 1.00 48.56 88 ALA A CA 1
ATOM 702 C C . ALA A 1 88 ? 17.823 -3.001 -19.461 1.00 48.56 88 ALA A C 1
ATOM 704 O O . ALA A 1 88 ? 18.687 -2.239 -19.890 1.00 48.56 88 ALA A O 1
ATOM 705 N N . GLN A 1 89 ? 17.199 -3.878 -20.258 1.00 44.75 89 GLN A N 1
ATOM 706 C CA . GLN A 1 89 ? 17.354 -3.908 -21.714 1.00 44.75 89 GLN A CA 1
ATOM 707 C C . GLN A 1 89 ? 16.658 -2.731 -22.414 1.00 44.75 89 GLN A C 1
ATOM 709 O O . GLN A 1 89 ? 17.048 -2.391 -23.529 1.00 44.75 89 GLN A O 1
ATOM 714 N N . SER A 1 90 ? 15.693 -2.068 -21.761 1.00 54.62 90 SER A N 1
ATOM 715 C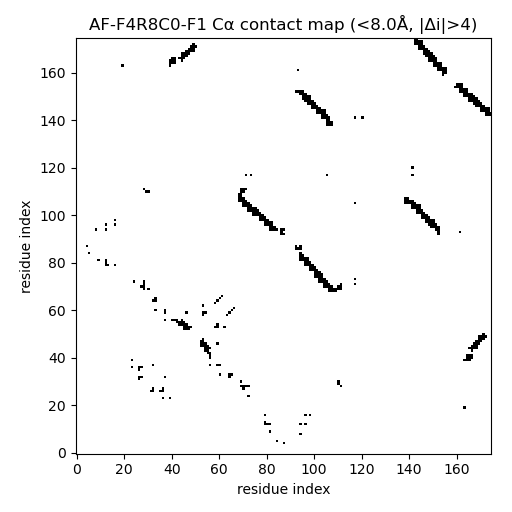 CA . SER A 1 90 ? 15.163 -0.782 -22.220 1.00 54.62 90 SER A CA 1
ATOM 716 C C . SER A 1 90 ? 15.463 0.317 -21.195 1.00 54.62 90 SER A C 1
ATOM 718 O O . SER A 1 90 ? 14.970 0.234 -20.069 1.00 54.62 90 SER A O 1
ATOM 720 N N . PRO A 1 91 ? 16.226 1.367 -21.551 1.00 56.56 91 PRO A N 1
ATOM 721 C CA . PRO A 1 91 ? 16.527 2.474 -20.636 1.00 56.56 91 PRO A CA 1
ATOM 722 C C . PRO A 1 91 ? 15.274 3.215 -20.128 1.00 56.56 91 PRO A C 1
ATOM 724 O O . PRO A 1 91 ? 15.334 3.859 -19.083 1.00 56.56 91 PRO A O 1
ATOM 727 N N . ASP A 1 92 ? 14.132 3.049 -20.806 1.00 62.03 92 ASP A N 1
ATOM 728 C CA . ASP A 1 92 ? 12.860 3.719 -20.506 1.00 62.03 92 ASP A CA 1
ATOM 729 C C . ASP A 1 92 ? 11.829 2.841 -19.770 1.00 62.03 92 ASP A C 1
ATOM 731 O O . ASP A 1 92 ? 10.643 3.182 -19.736 1.00 62.03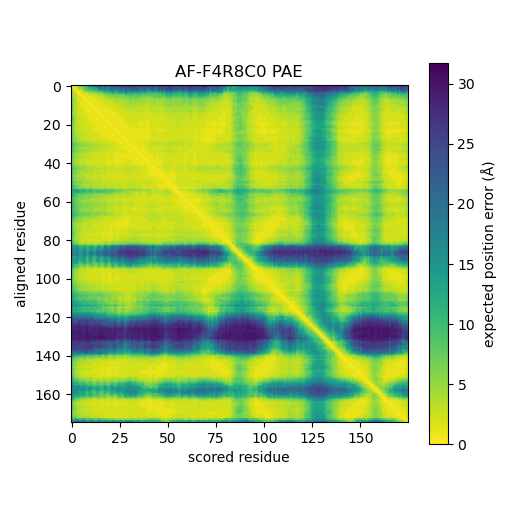 92 ASP A O 1
ATOM 735 N N . SER A 1 93 ? 12.211 1.677 -19.234 1.00 66.50 93 SER A N 1
ATOM 736 C CA . SER A 1 93 ? 11.307 0.877 -18.392 1.00 66.50 93 SER A CA 1
ATOM 737 C C . SER A 1 93 ? 11.620 1.081 -16.917 1.00 66.50 93 SER A C 1
ATOM 739 O O . SER A 1 93 ? 12.735 0.809 -16.464 1.00 66.50 93 SER A O 1
ATOM 741 N N . SER A 1 94 ? 10.629 1.523 -16.146 1.00 74.38 94 SER A N 1
ATOM 742 C CA . SER A 1 94 ? 10.737 1.503 -14.689 1.00 74.38 94 SER A CA 1
ATOM 743 C C . SER A 1 94 ? 10.711 0.068 -14.151 1.00 74.38 94 SER A C 1
ATOM 745 O O . SER A 1 94 ? 9.939 -0.758 -14.643 1.00 74.38 94 SER A O 1
ATOM 747 N N . PRO A 1 95 ? 11.569 -0.242 -13.165 1.00 79.19 95 PRO A N 1
ATOM 748 C CA . PRO A 1 95 ? 11.738 -1.598 -12.668 1.00 79.19 95 PRO A CA 1
ATOM 749 C C . PRO A 1 95 ? 10.543 -2.060 -11.835 1.00 79.19 95 PRO A C 1
ATOM 751 O O . PRO A 1 95 ? 9.835 -1.258 -11.241 1.00 79.19 95 PRO A O 1
ATOM 754 N N . THR A 1 96 ? 10.374 -3.373 -11.712 1.00 89.75 96 THR A N 1
ATOM 755 C CA . THR A 1 96 ? 9.484 -3.956 -10.694 1.00 89.75 96 THR A CA 1
ATOM 756 C C . THR A 1 96 ? 10.150 -3.893 -9.317 1.00 89.75 96 THR A C 1
ATOM 758 O O . THR A 1 96 ? 11.318 -4.279 -9.177 1.00 89.75 96 THR A O 1
ATOM 761 N N . LEU A 1 97 ? 9.410 -3.431 -8.307 1.00 93.00 97 LEU A N 1
ATOM 762 C CA . LEU A 1 97 ? 9.908 -3.232 -6.942 1.00 93.00 97 LEU A CA 1
ATOM 763 C C . LEU A 1 97 ? 9.272 -4.227 -5.971 1.00 93.00 97 LEU A C 1
ATOM 765 O O . LEU A 1 97 ? 8.071 -4.472 -6.032 1.00 93.00 97 LEU A O 1
ATOM 769 N N . SER A 1 98 ? 10.070 -4.750 -5.047 1.00 95.75 98 SER A N 1
ATOM 770 C CA . SER A 1 98 ? 9.602 -5.398 -3.823 1.00 95.75 98 SER A CA 1
ATOM 771 C C . SER A 1 98 ? 9.818 -4.430 -2.677 1.00 95.75 98 SER A C 1
ATOM 773 O O . SER A 1 98 ? 10.943 -3.973 -2.489 1.00 95.75 98 SER A O 1
ATOM 775 N N . ILE A 1 99 ? 8.786 -4.148 -1.893 1.00 97.69 99 ILE A N 1
ATOM 776 C CA . ILE A 1 99 ? 8.900 -3.295 -0.709 1.00 97.69 99 ILE A CA 1
ATOM 777 C C . ILE A 1 99 ? 8.456 -4.093 0.506 1.00 97.69 99 ILE A C 1
ATOM 779 O O . ILE A 1 99 ? 7.403 -4.723 0.469 1.00 97.69 99 ILE A O 1
ATOM 783 N N . THR A 1 100 ? 9.236 -4.043 1.579 1.00 98.25 100 THR A N 1
ATOM 784 C CA . THR A 1 100 ? 8.854 -4.589 2.884 1.00 98.25 100 THR A CA 1
ATOM 785 C C . THR A 1 100 ? 8.787 -3.446 3.877 1.00 98.25 100 THR A C 1
ATOM 787 O O . THR A 1 100 ? 9.721 -2.659 3.968 1.00 98.25 100 THR A O 1
ATOM 790 N N . ILE A 1 101 ? 7.688 -3.352 4.614 1.00 98.62 101 ILE A N 1
ATOM 791 C CA . ILE A 1 101 ? 7.400 -2.286 5.569 1.00 98.62 101 ILE A CA 1
ATOM 792 C C . ILE A 1 101 ? 7.099 -2.907 6.926 1.00 98.62 101 ILE A C 1
ATOM 794 O O . ILE A 1 101 ? 6.410 -3.927 7.031 1.00 98.62 101 ILE A O 1
ATOM 798 N N . THR A 1 102 ? 7.594 -2.254 7.971 1.00 98.06 102 THR A N 1
ATOM 799 C CA . THR A 1 102 ? 7.153 -2.486 9.343 1.00 98.06 102 THR A CA 1
ATOM 800 C C . THR A 1 102 ? 6.737 -1.173 9.977 1.00 98.06 102 THR A C 1
ATOM 802 O O . THR A 1 102 ? 7.295 -0.103 9.709 1.00 98.06 102 THR A O 1
ATOM 805 N N . GLY A 1 103 ? 5.720 -1.249 10.817 1.00 96.12 103 GLY A N 1
ATOM 806 C CA . GLY A 1 103 ? 5.214 -0.084 11.507 1.00 96.12 103 GLY A CA 1
ATOM 807 C C . GLY A 1 103 ? 4.178 -0.462 12.536 1.00 96.12 103 GLY A C 1
ATOM 808 O O . GLY A 1 103 ? 3.968 -1.635 12.850 1.00 96.12 103 GLY A O 1
ATOM 809 N N . GLN A 1 104 ? 3.508 0.562 13.031 1.00 94.50 104 GLN A N 1
ATOM 810 C CA . GLN A 1 104 ? 2.381 0.414 13.928 1.00 94.50 104 GLN A CA 1
ATOM 811 C C . GLN A 1 104 ? 1.173 1.147 13.370 1.00 94.50 104 GLN A C 1
ATOM 813 O O . GLN A 1 104 ? 1.304 2.134 12.644 1.00 94.50 104 GLN A O 1
ATOM 818 N N . LEU A 1 105 ? -0.011 0.654 13.702 1.00 93.19 105 LEU A N 1
ATOM 819 C CA . LEU A 1 105 ? -1.248 1.351 13.409 1.00 93.19 105 LEU A CA 1
ATOM 820 C C . LEU A 1 105 ? -2.186 1.312 14.601 1.00 93.19 105 LEU A C 1
ATOM 822 O O . LEU A 1 105 ? -2.161 0.376 15.400 1.00 93.19 105 LEU A O 1
ATOM 826 N N . ILE A 1 106 ? -3.047 2.314 14.671 1.00 92.00 106 ILE A N 1
ATOM 827 C CA . ILE A 1 106 ? -4.186 2.351 15.584 1.00 92.00 106 ILE A CA 1
ATOM 828 C C . ILE A 1 106 ? -5.483 2.440 14.789 1.00 92.00 106 ILE A C 1
ATOM 830 O O . ILE A 1 106 ? -5.518 3.005 13.692 1.00 92.00 106 ILE A O 1
ATOM 834 N N . TYR A 1 107 ? -6.547 1.904 15.376 1.00 91.50 107 TYR A N 1
ATOM 835 C CA . TYR A 1 107 ? -7.908 2.032 14.872 1.00 91.50 107 TYR A CA 1
ATOM 836 C C . TYR A 1 107 ? -8.694 3.062 15.677 1.00 91.50 107 TYR A C 1
ATOM 838 O O . TYR A 1 107 ? -8.472 3.215 16.880 1.00 91.50 107 TYR A O 1
ATOM 846 N N . ALA A 1 108 ? -9.623 3.740 15.008 1.00 87.38 108 ALA A N 1
ATOM 847 C CA . ALA A 1 108 ? -10.612 4.604 15.633 1.00 87.38 108 ALA A CA 1
ATOM 848 C C . ALA A 1 108 ? -11.948 4.565 14.881 1.00 87.38 108 ALA A C 1
ATOM 850 O O . ALA A 1 108 ? -12.018 4.307 13.675 1.00 87.38 108 ALA A O 1
ATOM 851 N N . SER A 1 109 ? -13.020 4.885 15.602 1.00 85.75 109 SER A N 1
ATOM 852 C CA . SER A 1 109 ? -14.367 5.055 15.050 1.00 85.75 109 SER A CA 1
ATOM 853 C C . SER A 1 109 ? -14.537 6.361 14.264 1.00 85.75 109 SER A C 1
ATOM 855 O O . SER A 1 109 ? -15.458 6.481 13.457 1.00 85.75 109 SER A O 1
ATOM 857 N N . THR A 1 110 ? -13.641 7.333 14.456 1.00 87.25 110 THR A N 1
ATOM 858 C CA . THR A 1 110 ? -13.653 8.637 13.781 1.00 87.25 110 THR A CA 1
ATOM 859 C C . THR A 1 110 ? -12.306 8.943 13.131 1.00 87.25 110 THR A C 1
ATOM 861 O O . THR A 1 110 ? -11.281 8.347 13.460 1.00 87.25 110 THR A O 1
ATOM 864 N N . SER A 1 111 ? -12.303 9.864 12.166 1.00 87.06 111 SER A N 1
ATOM 865 C CA . SER A 1 111 ? -11.088 10.244 11.447 1.00 87.06 111 SER A CA 1
ATOM 866 C C . SER A 1 111 ? -10.087 10.961 12.349 1.00 87.06 111 SER A C 1
ATOM 868 O O . SER A 1 111 ? -10.460 11.842 13.126 1.00 87.06 111 SER A O 1
ATOM 870 N N . PHE A 1 112 ? -8.803 10.684 12.150 1.00 86.69 112 PHE A N 1
ATOM 871 C CA . PHE A 1 112 ? -7.730 11.389 12.839 1.00 86.69 112 PHE A CA 1
ATOM 872 C C . PHE A 1 112 ? -7.512 12.798 12.261 1.00 86.69 112 PHE A C 1
ATOM 874 O O . PHE A 1 112 ? -7.498 12.964 11.038 1.00 86.69 112 PHE A O 1
ATOM 881 N N . PRO A 1 113 ? -7.272 13.819 13.105 1.00 85.69 113 PRO A N 1
ATOM 882 C CA . PRO A 1 113 ? -6.740 15.098 12.650 1.00 85.69 113 PRO A CA 1
ATOM 883 C C . PRO A 1 113 ? -5.414 14.917 11.900 1.00 85.69 113 PRO A C 1
ATOM 885 O O . PRO A 1 113 ? -4.621 14.028 12.217 1.00 85.69 113 PRO A O 1
ATOM 888 N N . SER A 1 114 ? -5.117 15.805 10.950 1.00 79.50 114 SER A N 1
ATOM 889 C CA . SER A 1 114 ? -3.855 15.766 10.195 1.00 79.50 114 SER A CA 1
ATOM 890 C C . SER A 1 114 ? -2.613 15.875 11.089 1.00 79.50 114 SER A C 1
ATOM 892 O O . SER A 1 114 ? -1.579 15.294 10.772 1.00 79.50 114 SER A O 1
ATOM 894 N N . THR A 1 115 ? -2.731 16.563 12.226 1.00 83.19 115 THR A N 1
ATOM 895 C CA . THR A 1 115 ? -1.672 16.753 13.229 1.00 83.19 115 THR A CA 1
ATOM 896 C C . THR A 1 115 ? -1.578 15.625 14.258 1.00 83.19 115 THR A C 1
ATOM 898 O O . THR A 1 115 ? -0.764 15.711 15.174 1.00 83.19 115 THR A O 1
ATOM 901 N N . TYR A 1 116 ? -2.407 14.582 14.151 1.00 84.19 116 TYR A N 1
ATOM 902 C CA . TYR A 1 116 ? -2.400 13.484 15.111 1.00 84.19 116 TYR A CA 1
ATOM 903 C C . TYR A 1 116 ? -1.101 12.672 15.024 1.00 84.19 116 TYR A C 1
ATOM 905 O O . TYR A 1 116 ? -0.701 12.233 13.940 1.00 84.19 116 TYR A O 1
ATOM 913 N N . ILE A 1 117 ? -0.493 12.433 16.186 1.00 81.25 117 ILE A N 1
ATOM 914 C CA . ILE A 1 117 ? 0.712 11.623 16.381 1.00 81.25 117 ILE A CA 1
ATOM 915 C C . ILE A 1 117 ? 0.341 10.474 17.318 1.00 81.25 117 ILE A C 1
ATOM 917 O O . ILE A 1 117 ? -0.295 10.707 18.348 1.00 81.25 117 ILE A O 1
ATOM 921 N N . ILE A 1 118 ? 0.721 9.246 16.958 1.00 82.00 118 ILE A N 1
ATOM 922 C CA . ILE A 1 118 ? 0.473 8.073 17.800 1.00 82.00 118 ILE A CA 1
ATOM 923 C C . ILE A 1 118 ? 1.297 8.230 19.092 1.00 82.00 118 ILE A C 1
ATOM 925 O O . ILE A 1 118 ? 2.508 8.448 19.018 1.00 82.00 118 ILE A O 1
ATOM 929 N N . PRO A 1 119 ? 0.671 8.179 20.281 1.00 74.88 119 PRO A N 1
ATOM 930 C CA . PRO A 1 119 ? 1.388 8.341 21.537 1.00 74.88 119 PRO A CA 1
ATOM 931 C C . PRO A 1 119 ? 2.296 7.140 21.827 1.00 74.88 119 PRO A C 1
ATOM 933 O O . PRO A 1 119 ? 1.947 5.989 21.565 1.00 74.88 119 PRO A O 1
ATOM 936 N N . ASP A 1 120 ? 3.452 7.416 22.433 1.00 71.12 120 ASP A N 1
ATOM 937 C CA . ASP A 1 120 ? 4.410 6.398 22.865 1.00 71.12 120 ASP A CA 1
ATOM 938 C C . ASP A 1 120 ? 3.863 5.649 24.095 1.00 71.12 120 ASP A C 1
ATOM 940 O O . ASP A 1 120 ? 4.009 6.081 25.243 1.00 71.12 120 ASP A O 1
ATOM 944 N N . TYR A 1 121 ? 3.168 4.537 23.844 1.00 61.38 121 TYR A N 1
ATOM 945 C CA . TYR A 1 121 ? 2.412 3.792 24.858 1.00 61.38 121 TYR A CA 1
ATOM 946 C C . TYR A 1 121 ? 3.304 3.181 25.956 1.00 61.38 121 TYR A C 1
ATOM 948 O O . TYR A 1 121 ? 2.838 2.946 27.071 1.00 61.38 121 TYR A O 1
ATOM 956 N N . PHE A 1 122 ? 4.604 2.989 25.690 1.00 57.00 122 PHE A N 1
ATOM 957 C CA . PHE A 1 122 ? 5.576 2.556 26.704 1.00 57.00 122 PHE A CA 1
ATOM 958 C C . PHE A 1 122 ? 5.893 3.643 27.743 1.00 57.00 122 PHE A C 1
ATOM 960 O O . PHE A 1 122 ? 6.413 3.329 28.812 1.00 57.00 122 PHE A O 1
ATOM 967 N N . LYS A 1 123 ? 5.564 4.912 27.466 1.00 53.75 123 LYS A N 1
ATOM 968 C CA . LYS A 1 123 ? 5.761 6.037 28.396 1.00 53.75 123 LYS A CA 1
ATOM 969 C C . LYS A 1 123 ? 4.499 6.415 29.174 1.00 53.75 123 LYS A C 1
ATOM 971 O O . LYS A 1 123 ? 4.607 7.157 30.146 1.00 53.75 123 LYS A O 1
ATOM 976 N N . SER A 1 124 ? 3.319 5.920 28.783 1.00 50.75 124 SER A N 1
ATOM 977 C CA . SER A 1 124 ? 2.034 6.290 29.400 1.00 50.75 124 SER A CA 1
ATOM 978 C C . SER A 1 124 ? 1.503 5.276 30.419 1.00 50.75 124 SER A C 1
ATOM 980 O O . SER A 1 124 ? 0.377 5.416 30.892 1.00 50.75 124 SER A O 1
ATOM 982 N N . SER A 1 125 ? 2.281 4.253 30.790 1.00 48.47 125 SER A N 1
ATOM 983 C CA . SER A 1 125 ? 1.858 3.205 31.733 1.00 48.47 125 SER A CA 1
ATOM 984 C C . SER A 1 125 ? 1.818 3.645 33.206 1.00 48.47 125 SER A C 1
ATOM 986 O O . SER A 1 125 ? 1.796 2.80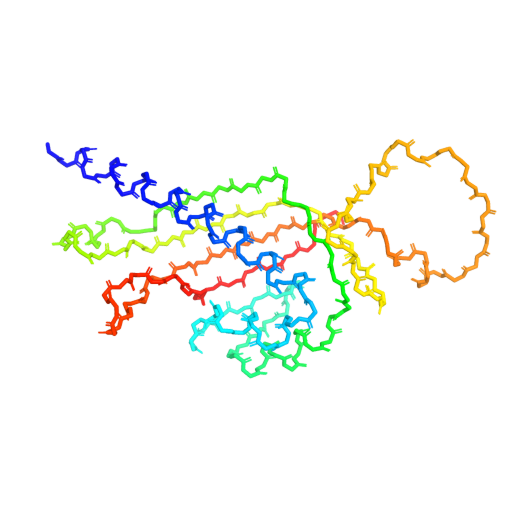8 34.109 1.00 48.47 125 SER A O 1
ATOM 988 N N . SER A 1 126 ? 1.771 4.947 33.478 1.00 47.75 126 SER A N 1
ATOM 989 C CA . SER A 1 126 ? 1.409 5.500 34.778 1.00 47.75 126 SER A CA 1
ATOM 990 C C . SER A 1 126 ? 0.046 6.189 34.671 1.00 47.75 126 SER A C 1
ATOM 992 O O . SER A 1 126 ? -0.090 7.245 34.069 1.00 47.75 126 SER A O 1
ATOM 994 N N . SER A 1 127 ? -0.946 5.590 35.340 1.00 46.78 127 SER A N 1
ATOM 995 C CA . SER A 1 127 ? -2.306 6.086 35.627 1.00 46.78 127 SER A CA 1
ATOM 996 C C . SER A 1 127 ? -3.411 5.844 34.579 1.00 46.78 127 SER A C 1
ATOM 998 O O . SER A 1 127 ? -3.663 6.632 33.680 1.00 46.78 127 SER A O 1
ATOM 1000 N N . SER A 1 128 ? -4.219 4.802 34.789 1.00 44.88 128 SER A N 1
ATOM 1001 C CA . SER A 1 128 ? -5.539 4.968 35.427 1.00 44.88 128 SER A CA 1
ATOM 1002 C C . SER A 1 128 ? -6.324 3.650 35.462 1.00 44.88 128 SER A C 1
ATOM 1004 O O . SER A 1 128 ? -6.362 2.872 34.513 1.00 44.88 128 SER A O 1
ATOM 1006 N N . ASN A 1 129 ? -6.949 3.403 36.613 1.00 51.09 129 ASN A N 1
ATOM 1007 C CA . ASN A 1 129 ? -7.959 2.373 36.808 1.00 51.09 129 ASN A CA 1
ATOM 1008 C C . ASN A 1 129 ? -9.239 2.787 36.072 1.00 51.09 129 ASN A C 1
ATOM 1010 O O . ASN A 1 129 ? -9.979 3.622 36.590 1.00 51.09 129 ASN A O 1
ATOM 1014 N N . GLN A 1 130 ? -9.544 2.185 34.923 1.00 51.41 130 GLN A N 1
ATOM 1015 C CA . GLN A 1 130 ? -10.905 2.195 34.387 1.00 51.41 130 GLN A CA 1
ATOM 1016 C C . GLN A 1 130 ? -11.334 0.783 33.984 1.00 51.41 130 GLN A C 1
ATOM 1018 O O . GLN A 1 130 ? -10.756 0.123 33.123 1.00 51.41 130 GLN A O 1
ATOM 1023 N N . LYS A 1 131 ? -12.348 0.309 34.708 1.00 52.06 131 LYS A N 1
ATOM 1024 C CA . LYS A 1 131 ? -13.165 -0.855 34.392 1.00 52.06 131 LYS A CA 1
ATOM 1025 C C . LYS A 1 131 ? -14.136 -0.470 33.268 1.00 52.06 131 LYS A C 1
ATOM 1027 O O . L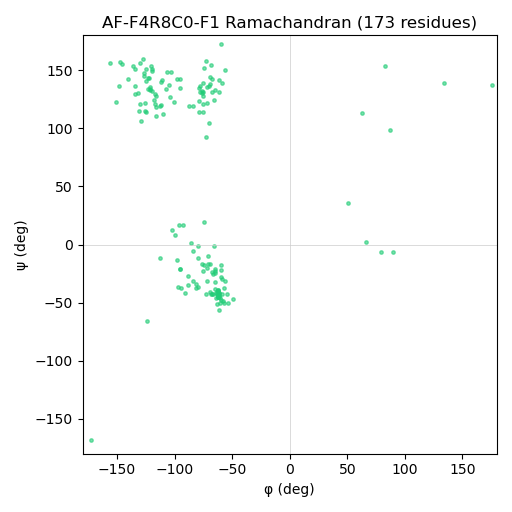YS A 1 131 ? -14.857 0.507 33.449 1.00 52.06 131 LYS A O 1
ATOM 1032 N N . ASN A 1 132 ? -14.202 -1.310 32.229 1.00 49.50 132 ASN A N 1
ATOM 1033 C CA . ASN A 1 132 ? -15.387 -1.770 31.472 1.00 49.50 132 ASN A CA 1
ATOM 1034 C C . ASN A 1 132 ? -15.211 -1.722 29.937 1.00 49.50 132 ASN A C 1
ATOM 1036 O O . ASN A 1 132 ? -14.634 -0.788 29.409 1.00 49.50 132 ASN A O 1
ATOM 1040 N N . ASN A 1 133 ? -15.722 -2.779 29.286 1.00 50.44 133 ASN A N 1
ATOM 1041 C CA . ASN A 1 133 ? -15.682 -3.166 27.864 1.00 50.44 133 ASN A CA 1
ATOM 1042 C C . ASN A 1 133 ? -14.308 -3.455 27.225 1.00 50.44 133 ASN A C 1
ATOM 1044 O O . ASN A 1 133 ? -13.467 -2.588 27.023 1.00 50.44 133 ASN A O 1
ATOM 1048 N N . LEU A 1 134 ? -14.102 -4.730 26.865 1.00 51.34 134 LEU A N 1
ATOM 1049 C CA . LEU A 1 134 ? -12.906 -5.217 26.166 1.00 51.34 134 LEU A CA 1
ATOM 1050 C C . LEU A 1 134 ? -12.770 -4.616 24.759 1.00 51.34 134 LEU A C 1
ATOM 1052 O O . LEU A 1 134 ? -11.648 -4.383 24.325 1.00 51.34 134 LEU A O 1
ATOM 1056 N N . ASP A 1 135 ? -13.889 -4.327 24.092 1.00 48.25 135 ASP A N 1
ATOM 1057 C CA . ASP A 1 135 ? -13.903 -3.774 22.734 1.00 48.25 135 ASP A CA 1
ATOM 1058 C C . ASP A 1 135 ? -13.473 -2.296 22.716 1.00 48.25 135 ASP A C 1
ATOM 1060 O O . ASP A 1 135 ? -12.599 -1.926 21.938 1.00 48.25 135 ASP A O 1
ATOM 1064 N N . GLU A 1 136 ? -13.949 -1.478 23.664 1.00 52.16 136 GLU A N 1
ATOM 1065 C CA . GLU A 1 136 ? -13.474 -0.091 23.851 1.00 52.16 136 GLU A CA 1
ATOM 1066 C C . GLU A 1 136 ? -12.012 -0.031 24.319 1.00 52.16 136 GLU A C 1
ATOM 1068 O O . GLU A 1 136 ? -11.313 0.945 24.059 1.00 52.16 136 GLU A O 1
ATOM 1073 N N . LYS A 1 137 ? -11.521 -1.086 24.985 1.00 51.88 137 LYS A N 1
ATOM 1074 C CA . LYS A 1 137 ? -10.118 -1.197 25.408 1.00 51.88 137 LYS A CA 1
ATOM 1075 C C . LYS A 1 137 ? -9.172 -1.535 24.251 1.00 51.88 137 LYS A C 1
ATOM 1077 O O . LYS A 1 137 ? -7.974 -1.304 24.384 1.00 51.88 137 LYS A O 1
ATOM 1082 N N . LEU A 1 138 ? -9.668 -2.134 23.166 1.00 54.84 138 LEU A N 1
ATOM 1083 C CA . LEU A 1 138 ? -8.860 -2.498 21.995 1.00 54.84 138 LEU A CA 1
ATOM 1084 C C . LEU A 1 138 ? -8.773 -1.359 20.976 1.00 54.84 138 LEU A C 1
ATOM 1086 O O . LEU A 1 138 ? -7.775 -1.277 20.252 1.00 54.84 138 LEU A O 1
ATOM 1090 N N . ASP A 1 139 ? -9.784 -0.492 20.936 1.00 61.72 139 ASP A N 1
ATOM 1091 C CA . ASP A 1 139 ? -9.767 0.730 20.139 1.00 61.72 139 ASP A CA 1
ATOM 1092 C C . ASP A 1 139 ? -8.688 1.693 20.654 1.00 61.72 139 ASP A C 1
ATOM 1094 O O . ASP A 1 139 ? -8.517 1.914 21.851 1.00 61.72 139 ASP A O 1
ATOM 1098 N N . GLY A 1 140 ? -7.894 2.236 19.731 1.00 70.00 140 GLY A N 1
ATOM 1099 C CA . GLY A 1 140 ? -6.768 3.113 20.056 1.00 70.00 140 GLY A CA 1
ATOM 1100 C C . GLY A 1 140 ? -5.483 2.419 20.529 1.00 70.00 140 GLY A C 1
ATOM 1101 O O . GLY A 1 140 ? -4.466 3.104 20.648 1.00 70.00 140 GLY A O 1
ATOM 1102 N N . LEU A 1 141 ? -5.466 1.095 20.745 1.00 81.81 141 LEU A N 1
ATOM 1103 C CA . LEU A 1 141 ? -4.216 0.388 21.053 1.00 81.81 141 LEU A CA 1
ATOM 1104 C C . LEU A 1 141 ? -3.350 0.210 19.796 1.00 81.81 141 LEU A C 1
ATOM 1106 O O . LEU A 1 141 ? -3.836 -0.335 18.798 1.00 81.81 141 LEU A O 1
ATOM 1110 N N . PRO A 1 142 ? -2.062 0.608 19.834 1.00 88.31 142 PRO A N 1
ATOM 1111 C CA . PRO A 1 142 ? -1.141 0.369 18.731 1.00 88.31 142 PRO A CA 1
ATOM 1112 C C . PRO A 1 142 ? -0.958 -1.123 18.465 1.00 88.31 142 PRO A C 1
ATOM 1114 O O . PRO A 1 142 ? -0.683 -1.910 19.372 1.00 88.31 142 PRO A O 1
ATOM 1117 N N . ARG A 1 143 ? -1.082 -1.509 17.196 1.00 91.19 143 ARG A N 1
ATOM 1118 C CA . ARG A 1 143 ? -0.789 -2.854 16.702 1.00 91.19 143 ARG A CA 1
ATOM 1119 C C . ARG A 1 143 ? 0.371 -2.784 15.734 1.00 91.19 143 ARG A C 1
ATOM 1121 O O . ARG A 1 143 ? 0.334 -2.010 14.778 1.00 91.19 143 ARG A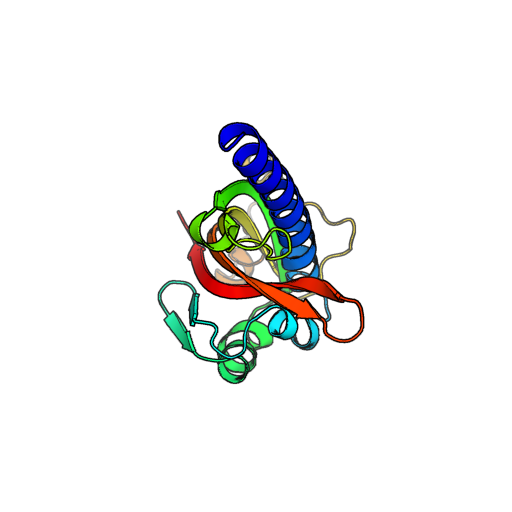 O 1
ATOM 1128 N N . ILE A 1 144 ? 1.379 -3.611 15.971 1.00 94.69 144 ILE A N 1
ATOM 1129 C CA . ILE A 1 144 ? 2.534 -3.712 15.087 1.00 94.69 144 ILE A CA 1
ATOM 1130 C C . ILE A 1 144 ? 2.134 -4.552 13.878 1.00 94.69 144 ILE A C 1
ATOM 1132 O O . ILE A 1 144 ? 1.463 -5.581 14.004 1.00 94.69 144 ILE A O 1
ATOM 1136 N N . PHE A 1 145 ? 2.532 -4.112 12.694 1.00 97.38 145 PHE A N 1
ATOM 1137 C CA . PHE A 1 145 ? 2.278 -4.827 11.458 1.00 97.38 145 PHE A CA 1
ATOM 1138 C C . PHE A 1 145 ? 3.552 -4.977 10.632 1.00 97.38 145 PHE A C 1
ATOM 1140 O O . PHE A 1 145 ? 4.498 -4.192 10.725 1.00 97.38 145 PHE A O 1
ATOM 1147 N N . SER A 1 146 ? 3.534 -5.997 9.783 1.00 98.25 146 SER A N 1
ATOM 1148 C CA . SER A 1 146 ? 4.444 -6.149 8.663 1.00 98.25 146 SER A CA 1
ATOM 1149 C C . SER A 1 146 ? 3.621 -6.234 7.385 1.00 98.25 146 SER A C 1
ATOM 1151 O O . SER A 1 146 ? 2.608 -6.939 7.328 1.00 98.25 146 SER A O 1
ATOM 1153 N N . GLN A 1 147 ? 4.038 -5.483 6.373 1.00 98.56 147 GLN A N 1
ATOM 1154 C CA . GLN A 1 147 ? 3.389 -5.464 5.073 1.00 98.56 147 GLN A CA 1
ATOM 1155 C C . GLN A 1 147 ? 4.432 -5.553 3.971 1.00 98.56 147 GLN A C 1
ATOM 1157 O O . GLN A 1 147 ? 5.456 -4.876 4.030 1.00 98.56 147 GLN A O 1
ATOM 1162 N N . SER A 1 148 ? 4.176 -6.373 2.959 1.00 98.31 148 SER A N 1
ATOM 1163 C CA . SER A 1 148 ? 5.017 -6.438 1.769 1.00 98.31 148 SER A CA 1
ATOM 1164 C C . SER A 1 148 ? 4.217 -6.172 0.505 1.00 98.31 148 SER A C 1
ATOM 1166 O O . SER A 1 148 ? 3.068 -6.590 0.375 1.00 98.31 148 SER A O 1
ATOM 1168 N N . PHE A 1 149 ? 4.852 -5.481 -0.437 1.00 98.06 149 PHE A N 1
ATOM 1169 C CA . PHE A 1 149 ? 4.280 -5.131 -1.726 1.00 98.06 149 PHE A CA 1
ATOM 1170 C C . PHE A 1 149 ? 5.171 -5.581 -2.871 1.00 98.06 149 PHE A C 1
ATOM 1172 O O . PHE A 1 149 ? 6.397 -5.509 -2.789 1.00 98.06 149 PHE A O 1
ATOM 1179 N N . ILE A 1 150 ? 4.530 -5.937 -3.980 1.00 96.12 150 ILE A N 1
ATOM 1180 C CA . ILE A 1 150 ? 5.158 -6.014 -5.297 1.00 96.12 150 ILE A CA 1
ATOM 1181 C C . ILE A 1 150 ? 4.544 -4.919 -6.158 1.00 96.12 150 ILE A C 1
ATOM 1183 O O . ILE A 1 150 ? 3.332 -4.916 -6.384 1.00 96.12 150 ILE A O 1
ATOM 1187 N N . LEU A 1 151 ? 5.372 -3.992 -6.631 1.00 94.50 151 LEU A N 1
ATOM 1188 C CA . LEU A 1 151 ? 4.950 -2.868 -7.457 1.00 94.50 151 LEU A CA 1
ATOM 1189 C C . LEU A 1 151 ? 5.397 -3.061 -8.897 1.00 94.50 151 LEU A C 1
ATOM 1191 O O . LEU A 1 151 ? 6.568 -3.340 -9.163 1.00 94.50 151 LEU A O 1
ATOM 1195 N N . VAL A 1 152 ? 4.474 -2.824 -9.820 1.00 91.62 152 VAL A N 1
ATOM 1196 C CA . VAL A 1 152 ? 4.744 -2.785 -11.257 1.00 91.62 152 VAL A CA 1
ATOM 1197 C C . VAL A 1 152 ? 4.598 -1.364 -11.768 1.00 91.62 152 VAL A C 1
ATOM 1199 O O . VAL A 1 152 ? 3.715 -0.620 -11.337 1.00 91.62 152 VAL A O 1
ATOM 1202 N N . SER A 1 153 ? 5.479 -0.982 -12.686 1.00 87.81 153 SER A N 1
ATOM 1203 C CA . SER A 1 153 ? 5.335 0.284 -13.385 1.00 87.81 153 SER A CA 1
ATOM 1204 C C . SER A 1 153 ? 4.274 0.171 -14.474 1.00 87.81 153 SER A C 1
ATOM 1206 O O . SER A 1 153 ? 4.299 -0.742 -15.298 1.00 87.81 153 SER A O 1
ATOM 1208 N N . VAL A 1 154 ? 3.371 1.140 -14.483 1.00 84.88 154 VAL A N 1
ATOM 1209 C CA . VAL A 1 154 ? 2.355 1.345 -15.503 1.00 84.88 154 VAL A CA 1
ATOM 1210 C C . VAL A 1 154 ? 2.632 2.687 -16.163 1.00 84.88 154 VAL A C 1
ATOM 1212 O O . VAL A 1 154 ? 2.670 3.730 -15.504 1.00 84.88 154 VAL A O 1
ATOM 1215 N N . LYS A 1 155 ? 2.848 2.654 -17.478 1.00 78.56 155 LYS A N 1
ATOM 1216 C CA . LYS A 1 155 ? 3.069 3.862 -18.273 1.00 78.56 155 LYS A CA 1
ATOM 1217 C C . LYS A 1 155 ? 1.762 4.624 -18.401 1.00 78.56 155 LYS A C 1
ATOM 1219 O O . LYS A 1 155 ? 0.786 4.091 -18.928 1.00 78.56 155 LYS A O 1
ATOM 1224 N N . ASN A 1 156 ? 1.751 5.877 -17.960 1.00 74.19 156 ASN A N 1
ATOM 1225 C CA . ASN A 1 156 ? 0.667 6.775 -18.313 1.00 74.19 156 ASN A CA 1
ATOM 1226 C C . ASN A 1 156 ? 0.852 7.218 -19.772 1.00 74.19 156 ASN A C 1
ATOM 1228 O O . ASN A 1 156 ? 1.819 7.906 -20.095 1.00 74.19 156 ASN A O 1
ATOM 1232 N N . LEU A 1 157 ? -0.069 6.809 -20.646 1.00 67.25 157 LEU A N 1
ATOM 1233 C CA . LEU A 1 157 ? -0.022 7.102 -22.081 1.00 67.25 157 LEU A CA 1
ATOM 1234 C C . LEU A 1 157 ? -0.215 8.596 -22.394 1.00 67.25 157 LEU A C 1
ATOM 1236 O O . LEU A 1 157 ? 0.238 9.048 -23.440 1.00 67.25 157 LEU A O 1
ATOM 1240 N N . GLU A 1 158 ? -0.849 9.358 -21.498 1.00 68.94 158 GLU A N 1
ATOM 1241 C CA . GLU A 1 158 ? -1.130 10.786 -21.695 1.00 68.94 158 GLU A CA 1
ATOM 1242 C C . GLU A 1 158 ? 0.082 11.670 -21.359 1.00 68.94 158 GLU A C 1
ATOM 1244 O O . GLU A 1 158 ? 0.359 12.650 -22.047 1.00 68.94 158 GLU A O 1
ATOM 1249 N N . ASN A 1 159 ? 0.834 11.307 -20.316 1.00 65.31 159 ASN A N 1
ATOM 1250 C CA . ASN A 1 159 ? 1.895 12.148 -19.746 1.00 65.31 159 ASN A CA 1
ATOM 1251 C C . ASN A 1 159 ? 3.295 11.557 -19.965 1.00 65.31 159 ASN A C 1
ATOM 1253 O O . ASN A 1 159 ? 4.292 12.198 -19.638 1.00 65.31 159 ASN A O 1
ATOM 1257 N N . GLY A 1 160 ? 3.379 10.298 -20.407 1.00 62.53 160 GLY A N 1
ATOM 1258 C CA . GLY A 1 160 ? 4.620 9.523 -20.479 1.00 62.53 160 GLY A CA 1
ATOM 1259 C C . GLY A 1 160 ? 5.243 9.189 -19.117 1.00 62.53 160 GLY A C 1
ATOM 1260 O O . GLY A 1 160 ? 6.317 8.595 -19.072 1.00 62.53 160 GLY A O 1
ATOM 1261 N N . SER A 1 161 ? 4.607 9.568 -18.002 1.00 68.31 161 SER A N 1
ATOM 1262 C CA . SER A 1 161 ? 5.113 9.318 -16.653 1.00 68.31 161 SER A CA 1
ATOM 1263 C C . SER A 1 161 ? 4.841 7.882 -16.213 1.00 68.31 161 SER A C 1
ATOM 1265 O O . SER A 1 161 ? 3.712 7.395 -16.319 1.00 68.31 161 SER A O 1
ATOM 1267 N N . ASP A 1 162 ? 5.848 7.239 -15.635 1.00 72.12 162 ASP A N 1
ATOM 1268 C CA . ASP A 1 162 ? 5.697 5.944 -14.981 1.00 72.12 162 ASP A CA 1
ATOM 1269 C C . ASP A 1 162 ? 5.010 6.119 -13.619 1.00 72.12 162 ASP A C 1
ATOM 1271 O O . ASP A 1 162 ? 5.539 6.796 -12.735 1.00 72.12 162 ASP A O 1
ATOM 1275 N N . ASN A 1 163 ? 3.859 5.474 -13.433 1.00 85.00 163 ASN A N 1
ATOM 1276 C CA . ASN A 1 163 ? 3.206 5.339 -12.132 1.00 85.00 163 ASN A CA 1
ATOM 1277 C C . ASN A 1 163 ? 3.373 3.909 -11.622 1.00 85.00 163 ASN A C 1
ATOM 1279 O O . ASN A 1 163 ? 3.419 2.971 -12.412 1.00 85.00 163 ASN A O 1
ATOM 1283 N N . TYR A 1 164 ? 3.455 3.724 -10.308 1.00 91.50 164 TYR A N 1
ATOM 1284 C CA . TYR A 1 164 ? 3.488 2.388 -9.719 1.00 91.50 164 TYR A CA 1
ATOM 1285 C C . TYR A 1 164 ? 2.094 1.952 -9.291 1.00 91.50 164 TYR A C 1
ATOM 1287 O O . TYR A 1 164 ? 1.373 2.714 -8.646 1.00 91.50 164 TYR A O 1
ATOM 1295 N N . GLN A 1 165 ? 1.747 0.713 -9.625 1.00 94.44 165 GLN A N 1
ATOM 1296 C CA . GLN A 1 165 ? 0.557 0.036 -9.124 1.00 94.44 165 GLN A CA 1
ATOM 1297 C C . GLN A 1 165 ? 0.941 -1.227 -8.358 1.00 94.44 165 GLN A C 1
ATOM 1299 O O . GLN A 1 165 ? 1.943 -1.883 -8.654 1.00 94.44 165 GLN A O 1
ATOM 1304 N N . ILE A 1 166 ? 0.123 -1.568 -7.369 1.00 96.06 166 ILE A N 1
ATOM 1305 C CA . ILE A 1 166 ? 0.313 -2.733 -6.510 1.00 96.06 166 ILE A CA 1
ATOM 1306 C C . ILE A 1 166 ? -0.160 -3.977 -7.259 1.00 96.06 166 ILE A C 1
ATOM 1308 O O . ILE A 1 166 ? -1.349 -4.121 -7.541 1.00 96.06 166 ILE A O 1
ATOM 1312 N N . LEU A 1 167 ? 0.768 -4.881 -7.570 1.00 94.81 167 LEU A N 1
ATOM 1313 C CA . LEU A 1 167 ? 0.472 -6.198 -8.135 1.00 94.81 167 LEU A CA 1
ATOM 1314 C C . LEU A 1 167 ? 0.240 -7.241 -7.037 1.00 94.81 167 LEU A C 1
ATOM 1316 O O . LEU A 1 167 ? -0.588 -8.138 -7.194 1.00 94.81 167 LEU A O 1
ATOM 1320 N N . ALA A 1 168 ? 0.958 -7.132 -5.921 1.00 96.06 168 ALA A N 1
ATOM 1321 C CA . ALA A 1 168 ? 0.730 -7.980 -4.761 1.00 96.06 168 ALA A CA 1
ATOM 1322 C C . ALA A 1 168 ? 0.852 -7.183 -3.465 1.00 96.06 168 ALA A C 1
ATOM 1324 O O . ALA A 1 168 ? 1.717 -6.314 -3.364 1.00 96.06 168 ALA A O 1
ATOM 1325 N N . ASP A 1 169 ? 0.002 -7.509 -2.496 1.00 97.94 169 ASP A N 1
ATOM 1326 C CA . ASP A 1 169 ? 0.007 -6.970 -1.136 1.00 97.94 169 ASP A CA 1
ATOM 1327 C C . ASP A 1 169 ? -0.163 -8.122 -0.139 1.00 97.94 169 ASP A C 1
ATOM 1329 O O . ASP A 1 169 ? -1.072 -8.943 -0.270 1.00 97.94 169 ASP A O 1
ATOM 1333 N N . SER A 1 170 ? 0.710 -8.195 0.857 1.00 98.19 170 SER A N 1
ATOM 1334 C CA . SER A 1 170 ? 0.581 -9.112 1.980 1.00 98.19 170 SER A CA 1
ATOM 1335 C C . SER A 1 170 ? 0.729 -8.341 3.283 1.00 98.19 170 SER A C 1
ATOM 1337 O O . SER A 1 170 ? 1.839 -7.991 3.677 1.00 98.19 170 SER A O 1
ATOM 1339 N N . PHE A 1 171 ? -0.381 -8.148 3.986 1.00 98.31 171 PHE A N 1
ATOM 1340 C CA . PHE A 1 171 ? -0.446 -7.491 5.286 1.00 98.31 171 PHE A CA 1
ATOM 1341 C C . PHE A 1 171 ? -0.656 -8.508 6.411 1.00 98.31 171 PHE A C 1
ATOM 1343 O O . PHE A 1 171 ? -1.514 -9.396 6.317 1.00 98.31 171 PHE A O 1
ATOM 1350 N N . ARG A 1 172 ? 0.067 -8.341 7.521 1.00 97.69 172 ARG A N 1
ATOM 1351 C CA . ARG A 1 172 ? -0.128 -9.132 8.738 1.00 97.69 172 ARG A CA 1
ATOM 1352 C C . ARG A 1 172 ? 0.202 -8.331 9.998 1.00 97.69 172 ARG A C 1
ATOM 1354 O O . ARG A 1 172 ? 1.248 -7.693 10.073 1.00 97.69 172 ARG A O 1
ATOM 1361 N N . PHE A 1 173 ? -0.643 -8.448 11.019 1.00 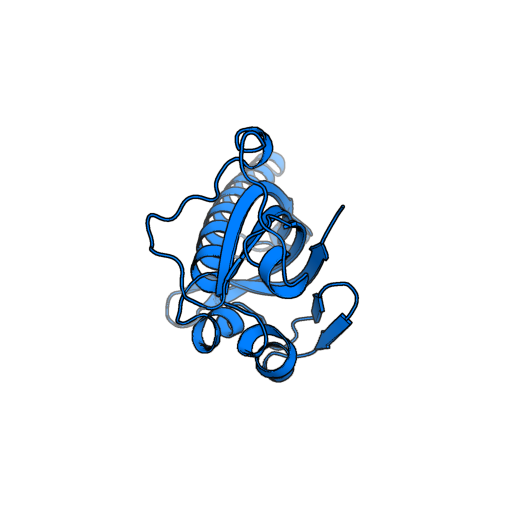95.75 173 PHE A N 1
ATOM 1362 C CA . PHE A 1 173 ? -0.275 -8.056 12.381 1.00 95.75 173 PHE A CA 1
ATOM 1363 C C . PHE A 1 173 ? 0.759 -9.014 12.975 1.00 95.75 173 PHE A C 1
ATOM 1365 O O . PHE A 1 173 ? 0.633 -10.232 12.834 1.00 95.75 173 PHE A O 1
ATOM 1372 N N . VAL A 1 174 ? 1.770 -8.461 13.640 1.00 90.19 174 VAL A N 1
ATOM 1373 C CA . VAL A 1 174 ? 2.859 -9.209 14.278 1.00 90.19 174 VAL A CA 1
ATOM 1374 C C . VAL A 1 174 ? 2.912 -8.854 15.764 1.00 90.19 174 VAL A C 1
ATOM 1376 O O . VAL A 1 174 ? 2.830 -7.680 16.116 1.00 90.19 174 VAL A O 1
ATOM 1379 N N . GLY A 1 175 ? 3.020 -9.866 16.627 1.00 74.38 175 GLY A N 1
ATOM 1380 C CA . GLY A 1 175 ? 2.936 -9.713 18.085 1.00 74.38 175 GLY A CA 1
ATOM 1381 C C . GLY A 1 175 ? 1.953 -10.687 18.704 1.00 74.38 175 GLY A C 1
ATOM 1382 O O . GLY A 1 175 ? 0.746 -10.556 18.409 1.00 74.38 175 GLY A O 1
#

Mean predicted aligned error: 8.11 Å

pLDDT: mean 83.68, std 16.13, range [44.75, 98.62]

Sequence (175 aa):
MVNSAIKHLQHKANRSAELFVNNYYSTYDSINRSTNLPKLYHSDARIVWNGNAISGIQSLSNQLINQLPFTKHEIQSYDCHLISASQAQSPDSSPTLSITITGQLIYASTSFPSTYIIPDYFKSSSSSNQKNNLDEKLDGLPRIFSQSFILVSVKNLENGSDNYQILADSFRFVG

Foldseek 3Di:
DVVVLVVVLVVVQVVQLVVCVVVQQVCLLDPCVLPPNLVQADQQAWEAAQNDTAGGSVSCNPVPSVPAARKHWDWPDKDKDFPDCVVVVDSLARTKMKMKTKTKMFGDNDHDDPPDDQDPVVVVPPDDDDDDDPVVVRHSDIWIKMKMFIWGWDQDPVPRDTDIHTRYMYIHTDD

Nearest PDB structures (foldseek):
  1of5-assembly1_B  TM=8.303E-01  e=7.937E-07  Saccharomyces cerevisiae
  4x2m-assembly2_B  TM=6.150E-01  e=3.924E-08  Thermochaetoides thermophila DSM 1495
  8hfr-assembly1_AN  TM=5.779E-01  e=7.447E-05  Saccharomyces cerevisiae S288C
  5odk-assembly1_A  TM=4.009E-01  e=9.474E-01  Hafnia phage Enc34
  5odk-assembly2_B  TM=4.126E-01  e=1.007E+00  Hafnia phage Enc34

Radius of gyration: 18.63 Å; Cα contacts (8 Å, |Δi|>4): 281; chains: 1; bounding box: 46×32×59 Å

Organism: Melampsora larici-populina (strain 98AG31 / pathotype 3-4-7) (NCBI:txid747676)

Secondary structure (DSSP, 8-state):
-HHHHHHHHHHHHHHHHHHHHHHHHHHHTSTTHHHHGGGGEEEEEEEEETTEEEESHHHHIIIIITTSPEEEEEEEEEEEEES-GGGGGSTTPPPPEEEEEEEEEEEESSPPPTT-----TTT--S-------HHHHHTT--EEEEEEEEEEEEE-TTT--EEEEEEEEEEEE--

InterPro domains:
  IPR002075 Nuclear transport factor 2 domain [PF02136] (18-105)
  IPR018222 Nuclear transport factor 2, eukaryote [PS50177] (16-173)
  IPR032710 NTF2-like domain superfamily [SSF54427] (12-174)
  IPR045875 Nuclear transport factor 2 [PTHR12612] (10-173)

Solvent-accessible surface area (backbone atoms only — not comparable to full-atom values): 10082 Å² total; per-residue (Å²): 114,70,73,59,56,53,52,51,51,49,55,53,47,52,54,50,48,54,53,45,54,55,51,51,55,55,36,56,44,36,95,58,20,72,72,53,45,59,71,43,43,34,77,81,20,42,34,28,55,70,82,46,78,38,66,33,56,71,44,40,41,67,74,42,54,69,66,53,64,36,42,48,78,47,80,74,49,72,49,76,43,79,73,49,74,78,54,67,80,41,94,86,53,69,64,38,36,38,36,43,37,36,31,34,33,28,42,34,96,57,79,71,60,93,85,67,71,88,74,68,66,90,77,57,82,72,84,80,96,75,90,80,59,75,67,71,63,54,50,61,46,75,41,40,34,39,38,36,38,33,33,38,56,44,74,36,87,90,75,71,47,76,40,73,26,32,43,30,40,40,39,34,79,54,134